Protein AF-A0A3D2LEH8-F1 (afdb_monomer)

Sequence (115 aa):
MQTPTDTDASHSEAQFEAQIRAAIDGKTKPLGALGGIETLAVQIAQIQKSLTPRADTCRLTIFAADHGMATAGVSAFPQDVTRQMVLNFLSEGAAANVFARSVGASVRVVDAGVA

Solvent-accessible surface area (backbone atoms only — not comparable to full-atom values): 7163 Å² total; per-residue (Å²): 138,84,74,87,57,74,70,58,59,55,52,53,51,55,53,48,52,52,52,40,49,52,60,59,57,70,42,103,59,66,82,73,72,64,49,71,56,54,59,50,50,49,51,49,19,60,75,63,72,32,90,76,62,80,79,91,74,56,70,50,74,45,77,42,59,61,61,80,66,46,80,75,66,79,49,98,61,67,75,68,52,58,59,53,50,53,54,30,55,76,68,55,71,33,71,68,43,54,57,28,55,77,71,70,23,50,82,44,81,40,83,72,49,67,127

pLDDT: mean 92.05, std 12.32, range [42.84, 98.31]

Radius of gyration: 21.88 Å; Cα contacts (8 Å, |Δi|>4): 93; chains: 1; bounding box: 45×51×51 Å

Mean predicted aligned error: 6.39 Å

Structure (mmCIF, N/CA/C/O backbone):
data_AF-A0A3D2LEH8-F1
#
_entry.id   AF-A0A3D2LEH8-F1
#
loop_
_atom_site.group_PDB
_atom_site.id
_atom_site.type_symbol
_atom_site.label_atom_id
_atom_site.label_alt_id
_atom_site.label_comp_id
_atom_site.label_asym_id
_atom_site.label_entity_id
_atom_site.label_seq_id
_atom_site.pdbx_PDB_ins_code
_atom_site.Cartn_x
_atom_site.Cartn_y
_atom_site.Cartn_z
_atom_site.occupancy
_atom_site.B_iso_or_equiv
_atom_site.auth_seq_id
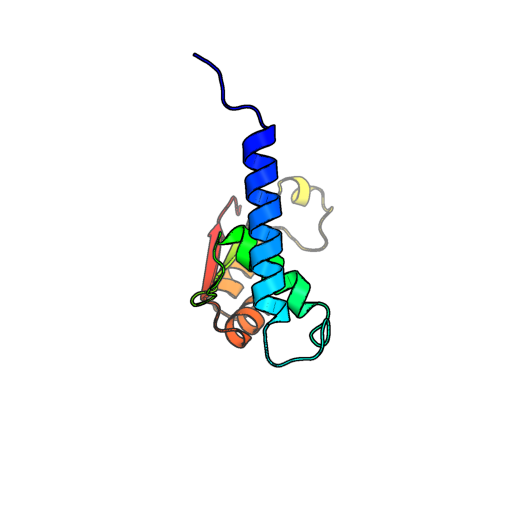_atom_site.auth_comp_id
_atom_site.auth_asym_id
_atom_site.auth_atom_id
_atom_site.pdbx_PDB_model_num
ATOM 1 N N . MET A 1 1 ? -18.967 39.273 6.200 1.00 42.84 1 MET A N 1
ATOM 2 C CA . MET A 1 1 ? -18.738 37.930 5.630 1.00 42.84 1 MET A CA 1
ATOM 3 C C . MET A 1 1 ? -17.450 37.416 6.261 1.00 42.84 1 MET A C 1
ATOM 5 O O . MET A 1 1 ? -16.378 37.736 5.772 1.00 42.84 1 MET A O 1
ATOM 9 N N . GLN A 1 2 ? -17.552 36.806 7.448 1.00 44.12 2 GLN A N 1
ATOM 10 C CA . GLN A 1 2 ? -16.399 36.309 8.209 1.00 44.12 2 GLN A CA 1
ATOM 11 C C . GLN A 1 2 ? -15.947 34.989 7.574 1.00 44.12 2 GLN A C 1
ATOM 13 O O . GLN A 1 2 ? -16.755 34.072 7.440 1.00 44.12 2 GLN A O 1
ATOM 18 N N . THR A 1 3 ? -14.691 34.901 7.154 1.00 46.62 3 THR A N 1
ATOM 19 C CA . THR A 1 3 ? -14.045 33.637 6.789 1.00 46.62 3 THR A CA 1
ATOM 20 C C . THR A 1 3 ? -13.969 32.733 8.029 1.00 46.62 3 THR A C 1
ATOM 22 O O . THR A 1 3 ? -13.601 33.237 9.094 1.00 46.62 3 THR A O 1
ATOM 25 N N . PRO A 1 4 ? -14.310 31.432 7.938 1.00 52.16 4 PRO A N 1
ATOM 26 C CA . PRO A 1 4 ? -14.080 30.490 9.030 1.00 52.16 4 PRO A CA 1
ATOM 27 C C . PRO A 1 4 ? -12.586 30.477 9.362 1.00 52.16 4 PRO A C 1
ATOM 29 O O . PRO A 1 4 ? -11.752 30.309 8.476 1.00 52.16 4 PRO A O 1
ATOM 32 N N . THR A 1 5 ? -12.252 30.735 10.621 1.00 53.53 5 THR A N 1
ATOM 33 C CA . THR A 1 5 ? -10.883 30.733 11.134 1.00 53.53 5 THR A CA 1
ATOM 34 C C . THR A 1 5 ? -10.403 29.289 11.324 1.00 53.53 5 THR A C 1
ATOM 36 O O . THR A 1 5 ? -11.152 28.451 11.822 1.00 53.53 5 TH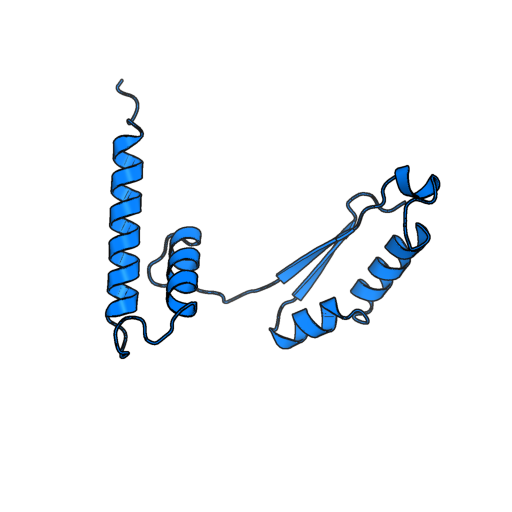R A O 1
ATOM 39 N N . ASP A 1 6 ? -9.140 29.000 10.986 1.00 56.59 6 ASP A N 1
ATOM 40 C CA . ASP A 1 6 ? -8.470 27.685 11.130 1.00 56.59 6 ASP A CA 1
ATOM 41 C C . ASP A 1 6 ? -8.601 27.045 12.536 1.00 56.59 6 ASP A C 1
ATOM 43 O O . ASP A 1 6 ? -8.412 25.840 12.738 1.00 56.59 6 ASP A O 1
ATOM 47 N N . THR A 1 7 ? -8.966 27.848 13.534 1.00 56.91 7 THR A N 1
ATOM 48 C CA . THR A 1 7 ? -9.263 27.427 14.903 1.00 56.91 7 THR A CA 1
ATOM 49 C C . THR A 1 7 ? -10.437 26.443 14.997 1.00 56.91 7 THR A C 1
ATOM 51 O O . THR A 1 7 ? -10.388 25.550 15.833 1.00 56.91 7 THR A O 1
ATOM 54 N N . ASP A 1 8 ? -11.475 26.550 14.164 1.00 61.31 8 ASP A N 1
ATOM 55 C CA . ASP A 1 8 ? -12.663 25.677 14.261 1.00 61.31 8 ASP A CA 1
ATOM 56 C C . ASP A 1 8 ? -12.389 24.264 13.705 1.00 61.31 8 ASP A C 1
ATOM 58 O O . ASP A 1 8 ? -12.710 23.245 14.321 1.00 61.31 8 ASP A O 1
ATOM 62 N N . ALA A 1 9 ? -11.660 24.192 12.585 1.00 62.59 9 ALA A N 1
ATOM 63 C CA . ALA A 1 9 ? -11.247 22.929 11.976 1.00 62.59 9 ALA A CA 1
ATOM 64 C C . ALA A 1 9 ? -10.322 22.118 12.902 1.00 62.59 9 ALA A C 1
ATOM 66 O O . ALA A 1 9 ? -10.535 20.923 13.105 1.00 62.59 9 ALA A O 1
ATOM 67 N N . SER A 1 10 ? -9.343 22.777 13.530 1.00 66.06 10 SER A N 1
ATOM 68 C CA . SER A 1 10 ? -8.420 22.133 14.478 1.00 66.06 10 SER A CA 1
ATOM 69 C C . SER A 1 10 ? -9.118 21.602 15.737 1.00 66.06 10 SER A C 1
ATOM 71 O O . SER A 1 10 ? -8.778 20.518 16.216 1.00 66.06 10 SER A O 1
ATOM 73 N N . HIS A 1 11 ? -10.139 22.303 16.245 1.00 72.25 11 HIS A N 1
ATOM 74 C CA . HIS A 1 11 ? -10.955 21.809 17.360 1.00 72.25 11 HIS A CA 1
ATOM 75 C C . HIS A 1 11 ? -11.775 20.577 16.959 1.00 72.25 11 HIS A C 1
ATOM 77 O O . HIS A 1 11 ? -11.843 19.613 17.724 1.00 72.25 11 HIS A O 1
ATOM 83 N N . SER A 1 12 ? -12.343 20.567 15.749 1.00 83.38 12 SER A N 1
ATOM 84 C CA . SER A 1 12 ? -13.086 19.416 15.228 1.00 83.38 12 SER A CA 1
ATOM 85 C C . SER A 1 12 ? -12.199 18.183 15.026 1.00 83.38 12 SER A C 1
ATOM 87 O O . SER A 1 12 ? -12.644 17.065 15.291 1.00 83.38 12 SER A O 1
ATOM 89 N N . GLU A 1 13 ? -10.955 18.349 14.571 1.00 87.44 13 GLU A N 1
ATOM 90 C CA . GLU A 1 13 ? -10.030 17.225 14.375 1.00 87.44 13 GLU A CA 1
ATOM 91 C C . GLU A 1 13 ? -9.552 16.627 15.700 1.00 87.44 13 GLU A C 1
ATOM 93 O O . GLU A 1 13 ? -9.553 15.403 15.853 1.00 87.44 13 GLU A O 1
ATOM 98 N N . ALA A 1 14 ? -9.234 17.473 16.684 1.00 89.69 14 ALA A N 1
ATOM 99 C CA . ALA A 1 14 ? -8.855 17.026 18.022 1.00 89.69 14 ALA A CA 1
ATOM 100 C C . ALA A 1 14 ? -10.001 16.274 18.725 1.00 89.69 14 ALA A C 1
ATOM 102 O O . ALA A 1 14 ? -9.786 15.228 19.340 1.00 89.69 14 ALA A O 1
ATOM 103 N N . GLN A 1 15 ? -11.239 16.766 18.595 1.00 94.69 15 GLN A N 1
ATOM 104 C CA . GLN A 1 15 ? -12.425 16.080 19.115 1.00 94.69 15 GLN A CA 1
ATOM 105 C C . GLN A 1 15 ? -12.643 14.723 18.441 1.00 94.69 15 GLN A C 1
ATOM 107 O O . GLN A 1 15 ? -12.969 13.744 19.114 1.00 94.69 15 GLN A O 1
ATOM 112 N N . PHE A 1 16 ? -12.447 14.646 17.125 1.00 95.75 16 PHE A N 1
ATOM 113 C CA . PHE A 1 16 ? -12.610 13.400 16.390 1.00 95.75 16 PHE A CA 1
ATOM 114 C C . PHE A 1 16 ? -11.540 12.364 16.763 1.00 95.75 16 PHE A C 1
ATOM 116 O O . PHE A 1 16 ? -11.869 11.201 16.992 1.00 95.75 16 PHE A O 1
ATOM 123 N N . GLU A 1 17 ? -10.278 12.772 16.925 1.00 96.31 17 GLU A N 1
ATOM 124 C CA . GLU A 1 17 ? -9.228 11.877 17.424 1.00 96.31 17 GLU A CA 1
ATOM 125 C C . GLU A 1 17 ? -9.558 11.326 18.819 1.00 96.31 17 GLU A C 1
ATOM 127 O O . GLU A 1 17 ? -9.400 10.126 19.059 1.00 96.31 17 GLU A O 1
ATOM 132 N N . ALA A 1 18 ? -10.071 12.165 19.725 1.00 97.12 18 ALA A N 1
ATOM 133 C CA . ALA A 1 18 ? -10.487 11.721 21.053 1.00 97.12 18 ALA A CA 1
ATOM 134 C C . ALA A 1 18 ? -11.600 10.658 20.985 1.00 97.12 18 ALA A C 1
ATOM 136 O O . ALA A 1 18 ? -11.546 9.663 21.710 1.00 97.12 18 ALA A O 1
ATOM 137 N N . GLN A 1 19 ? -12.572 10.817 20.078 1.00 98.12 19 GLN A N 1
ATOM 138 C CA . GLN A 1 19 ? -13.621 9.816 19.848 1.00 98.12 19 GLN A CA 1
ATOM 139 C C . GLN A 1 19 ? -13.055 8.498 19.303 1.00 98.12 19 GLN A C 1
ATOM 141 O O . GLN A 1 19 ? -13.467 7.424 19.744 1.00 98.12 19 GLN A O 1
ATOM 146 N N . ILE A 1 20 ? -12.088 8.563 18.382 1.00 98.19 20 ILE A N 1
ATOM 147 C CA . ILE A 1 20 ? -11.412 7.373 17.853 1.00 98.19 20 ILE A CA 1
ATOM 148 C C . ILE A 1 20 ? -10.684 6.626 18.977 1.00 98.19 20 ILE A C 1
ATOM 150 O O . ILE A 1 20 ? -10.856 5.415 19.120 1.00 98.19 20 ILE A O 1
ATOM 154 N N . ARG A 1 21 ? -9.897 7.336 19.797 1.00 97.44 21 ARG A N 1
ATOM 155 C CA . ARG A 1 21 ? -9.162 6.732 20.920 1.00 97.44 21 ARG A CA 1
ATOM 156 C C . ARG A 1 21 ? -10.109 6.100 21.930 1.00 97.44 21 ARG A C 1
ATOM 158 O O . ARG A 1 21 ? -9.918 4.941 22.276 1.00 97.44 21 ARG A O 1
ATOM 165 N N . ALA A 1 22 ? -11.189 6.791 22.295 1.00 97.75 22 ALA A N 1
ATOM 166 C CA . ALA A 1 22 ? -12.215 6.238 23.175 1.00 97.75 22 ALA A CA 1
ATOM 167 C C . ALA A 1 22 ? -12.839 4.945 22.611 1.00 97.75 22 ALA A C 1
ATOM 169 O O . ALA A 1 22 ? -13.047 3.981 23.347 1.00 97.75 22 ALA A O 1
ATOM 170 N N . ALA A 1 23 ? -13.092 4.883 21.298 1.00 97.62 23 ALA A N 1
ATOM 171 C CA . ALA A 1 23 ? -13.619 3.683 20.648 1.00 97.62 23 ALA A CA 1
ATOM 172 C C . ALA A 1 23 ? -12.619 2.508 20.635 1.00 97.62 23 ALA A C 1
ATOM 174 O O . ALA A 1 23 ? -13.038 1.348 20.711 1.00 97.62 23 ALA A O 1
ATOM 175 N N . ILE A 1 24 ? -11.315 2.789 20.529 1.00 97.44 24 ILE A N 1
ATOM 176 C CA . ILE A 1 24 ? -10.237 1.789 20.593 1.00 97.44 24 ILE A CA 1
ATOM 177 C C . ILE A 1 24 ? -10.035 1.303 22.032 1.00 97.44 24 ILE A C 1
ATOM 179 O O . ILE A 1 24 ? -9.949 0.097 22.263 1.00 97.44 24 ILE A O 1
ATOM 183 N N . ASP A 1 25 ? -9.996 2.211 23.002 1.00 97.12 25 ASP A N 1
ATOM 184 C CA . ASP A 1 25 ? -9.812 1.899 24.422 1.00 97.12 25 ASP A CA 1
ATOM 185 C C . ASP A 1 25 ? -11.002 1.133 25.005 1.00 97.12 25 ASP A C 1
ATOM 187 O O . ASP A 1 25 ? -10.820 0.274 25.862 1.00 97.12 25 ASP A O 1
ATOM 191 N N . GLY A 1 26 ? -12.209 1.365 24.480 1.00 96.81 26 GLY A N 1
ATOM 192 C CA . GLY A 1 26 ? -13.417 0.625 24.846 1.00 96.81 26 GLY A CA 1
ATOM 193 C C . GLY A 1 26 ? -13.500 -0.810 24.305 1.00 96.81 26 GLY A C 1
ATOM 194 O O . GLY A 1 26 ? -14.491 -1.496 24.561 1.00 96.81 26 GLY A O 1
ATOM 195 N N . LYS A 1 27 ? -12.514 -1.290 23.532 1.00 96.19 27 LYS A N 1
ATOM 196 C CA . LYS A 1 27 ? -12.462 -2.700 23.097 1.00 96.19 27 LYS A CA 1
ATOM 197 C C . LYS A 1 27 ? -12.071 -3.608 24.265 1.00 96.19 27 LYS A C 1
ATOM 199 O O . LYS A 1 27 ? -11.410 -3.181 25.201 1.00 96.19 27 LYS A O 1
ATOM 204 N N . THR A 1 28 ? -12.434 -4.890 24.194 1.00 96.81 28 THR A N 1
ATOM 205 C CA . THR A 1 28 ? -12.104 -5.896 25.222 1.00 96.81 28 THR A CA 1
ATOM 206 C C . THR A 1 28 ? -10.611 -6.249 25.209 1.00 96.81 28 THR A C 1
ATOM 208 O O . THR A 1 28 ? -10.205 -7.305 24.731 1.00 96.81 28 THR A O 1
ATOM 211 N N . LYS A 1 29 ? -9.784 -5.330 25.704 1.00 95.31 29 LYS A N 1
ATOM 212 C CA . LYS A 1 29 ? -8.327 -5.422 25.824 1.00 95.31 29 LYS A CA 1
ATOM 213 C C . LYS A 1 29 ? -7.853 -4.524 26.977 1.00 95.31 29 LYS A C 1
ATOM 215 O O . LYS A 1 29 ? -8.510 -3.521 27.254 1.00 95.31 29 LYS A O 1
ATOM 220 N N . PRO A 1 30 ? -6.718 -4.815 27.635 1.00 97.25 30 PRO A N 1
ATOM 221 C CA . PRO A 1 30 ? -6.048 -3.811 28.456 1.00 97.25 30 PRO A CA 1
ATOM 222 C C . PRO A 1 30 ? -5.651 -2.592 27.607 1.00 97.25 30 PRO A C 1
ATOM 224 O O . PRO A 1 30 ? -5.393 -2.719 26.405 1.00 97.25 30 PRO A O 1
ATOM 227 N N . LEU A 1 31 ? -5.586 -1.414 28.229 1.00 96.50 31 LEU A N 1
ATOM 228 C CA . LEU A 1 31 ? -5.159 -0.188 27.548 1.00 96.50 31 LEU A CA 1
ATOM 229 C C . LEU A 1 31 ? -3.754 -0.368 26.956 1.00 96.50 31 LEU A C 1
ATOM 231 O O . LEU A 1 31 ? -2.847 -0.846 27.637 1.00 96.50 31 LEU A O 1
ATOM 235 N N . GLY A 1 32 ? -3.590 -0.016 25.679 1.00 94.88 32 GLY A N 1
ATOM 236 C CA . GLY A 1 32 ? -2.319 -0.125 24.959 1.00 94.88 32 GLY A CA 1
ATOM 237 C C . GLY A 1 32 ? -1.851 -1.548 24.622 1.00 94.88 32 GLY A C 1
ATOM 238 O O . GLY A 1 32 ? -0.764 -1.701 24.064 1.00 94.88 32 GLY A O 1
ATOM 239 N N . ALA A 1 33 ? -2.622 -2.598 24.930 1.00 97.19 33 ALA A N 1
ATOM 240 C CA . ALA A 1 33 ? -2.181 -3.986 24.761 1.00 97.19 33 ALA A CA 1
ATOM 241 C C . ALA A 1 33 ? -1.891 -4.393 23.305 1.00 97.19 33 ALA A C 1
ATOM 243 O O . ALA A 1 33 ? -1.157 -5.354 23.086 1.00 97.19 33 ALA A O 1
ATOM 244 N N . LEU A 1 34 ? -2.442 -3.689 22.308 1.00 96.56 34 LEU A N 1
ATOM 245 C CA . LEU A 1 34 ? -2.172 -3.979 20.893 1.00 96.56 34 LEU A CA 1
ATOM 246 C C . LEU A 1 34 ? -1.006 -3.150 20.320 1.00 96.56 34 LEU A C 1
ATOM 248 O O . LEU A 1 34 ? -0.679 -3.278 19.137 1.00 96.56 34 LEU A O 1
ATOM 252 N N . GLY A 1 35 ? -0.365 -2.311 21.141 1.00 96.44 35 GLY A N 1
ATOM 253 C CA . GLY A 1 35 ? 0.816 -1.534 20.769 1.00 96.44 35 GLY A CA 1
ATOM 254 C C . GLY A 1 35 ? 0.618 -0.738 19.476 1.00 96.44 35 GLY A C 1
ATOM 255 O O . GLY A 1 35 ? -0.324 0.043 19.345 1.00 96.44 35 GLY A O 1
ATOM 256 N N . GLY A 1 36 ? 1.494 -0.961 18.490 1.00 97.62 36 GLY A N 1
ATOM 257 C CA . GLY A 1 36 ? 1.476 -0.238 17.212 1.00 97.62 36 GLY A CA 1
ATOM 258 C C . GLY A 1 36 ? 0.187 -0.391 16.394 1.00 97.62 36 GLY A C 1
ATOM 259 O O . GLY A 1 36 ? -0.121 0.486 15.588 1.00 97.62 36 GLY A O 1
ATOM 260 N N . ILE A 1 37 ? -0.601 -1.448 16.624 1.00 96.19 37 ILE A N 1
ATOM 261 C CA . ILE A 1 37 ? -1.897 -1.635 15.953 1.00 96.19 37 ILE A CA 1
ATOM 262 C C . ILE A 1 37 ? -2.883 -0.533 16.361 1.00 96.19 37 ILE A C 1
ATOM 264 O O . ILE A 1 37 ? -3.674 -0.091 15.532 1.00 96.19 37 ILE A O 1
ATOM 268 N N . GLU A 1 38 ? -2.827 -0.046 17.604 1.00 97.00 38 GLU A N 1
ATOM 269 C CA . GLU A 1 38 ? -3.718 1.024 18.075 1.00 97.00 38 GLU A CA 1
ATOM 270 C C . GLU A 1 38 ? -3.399 2.346 17.374 1.00 97.00 38 GLU A C 1
ATOM 272 O O . GLU A 1 38 ? -4.302 3.019 16.880 1.00 97.00 38 GLU A O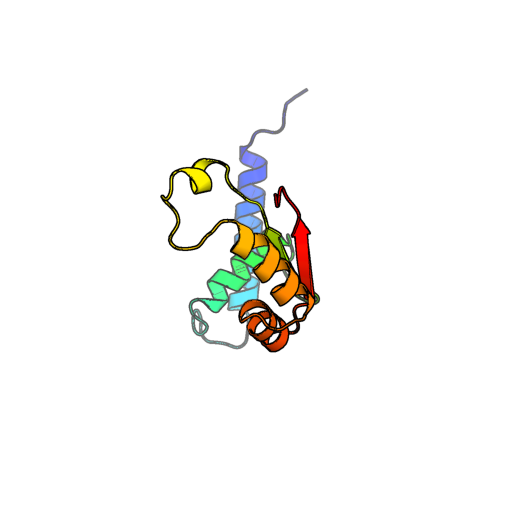 1
ATOM 277 N N . THR A 1 39 ? -2.111 2.671 17.237 1.00 96.56 39 THR A N 1
ATOM 278 C CA . THR A 1 39 ? -1.651 3.842 16.477 1.00 96.56 39 THR A CA 1
ATOM 279 C C . THR A 1 39 ? -2.094 3.769 15.019 1.00 96.56 39 THR A C 1
ATOM 281 O O . THR A 1 39 ? -2.620 4.746 14.485 1.00 96.56 39 THR A O 1
ATOM 284 N N . LEU A 1 40 ? -1.939 2.605 14.381 1.00 96.69 40 LEU A N 1
ATOM 285 C CA . LEU A 1 40 ? -2.371 2.402 13.000 1.00 96.69 40 LEU A CA 1
ATOM 286 C C . LEU A 1 40 ? -3.897 2.530 12.858 1.00 96.69 40 LEU A C 1
ATOM 288 O O . LEU A 1 40 ? -4.375 3.156 11.915 1.00 96.69 40 LEU A O 1
ATOM 292 N N . ALA A 1 41 ? -4.671 1.990 13.802 1.00 96.12 41 ALA A N 1
ATOM 293 C CA . ALA A 1 41 ? -6.126 2.115 13.802 1.00 96.12 41 ALA A CA 1
ATOM 294 C C . ALA A 1 41 ? -6.578 3.583 13.897 1.00 96.12 41 ALA A C 1
ATOM 296 O O . ALA A 1 41 ? -7.493 3.973 13.169 1.00 96.12 41 ALA A O 1
ATOM 297 N N . VAL A 1 42 ? -5.908 4.405 14.720 1.00 96.81 42 VAL A N 1
ATOM 298 C CA . VAL A 1 42 ? -6.164 5.856 14.783 1.00 96.81 42 VAL A CA 1
ATOM 299 C C . VAL A 1 42 ? -5.919 6.513 13.426 1.00 96.81 42 VAL A C 1
ATOM 301 O O . VAL A 1 42 ? -6.794 7.218 12.924 1.00 96.81 42 VAL A O 1
ATOM 304 N N . GLN A 1 43 ? -4.771 6.239 12.803 1.00 96.88 43 GLN A N 1
ATOM 305 C CA . GLN A 1 43 ? -4.417 6.810 11.500 1.00 96.88 43 GLN A CA 1
ATOM 306 C C . GLN A 1 43 ? -5.430 6.433 10.412 1.00 96.88 43 GLN A C 1
ATOM 308 O O . GLN A 1 43 ? -5.887 7.295 9.662 1.00 96.88 43 GLN A O 1
ATOM 313 N N . ILE A 1 44 ? -5.830 5.160 10.341 1.00 96.50 44 ILE A N 1
ATOM 314 C CA . ILE A 1 44 ? -6.817 4.695 9.358 1.00 96.50 44 ILE A CA 1
ATOM 315 C C . ILE A 1 44 ? -8.174 5.375 9.595 1.00 96.50 44 ILE A C 1
ATOM 317 O O . ILE A 1 44 ? -8.791 5.852 8.643 1.00 96.50 44 ILE A O 1
ATOM 321 N N . ALA A 1 45 ? -8.630 5.460 10.847 1.00 97.12 45 ALA A N 1
ATOM 322 C CA . ALA A 1 45 ? -9.882 6.125 11.202 1.00 97.12 45 ALA A CA 1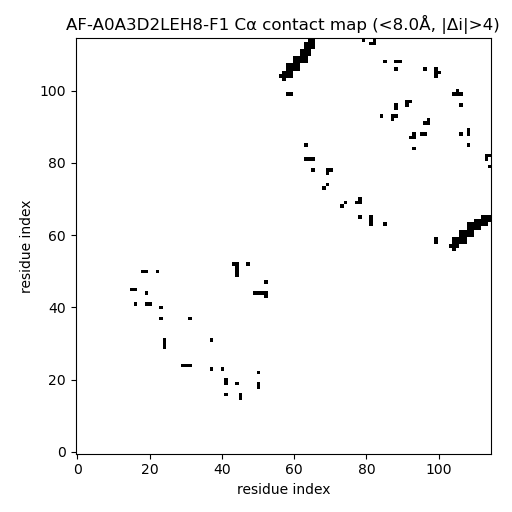
ATOM 323 C C . ALA A 1 45 ? -9.872 7.623 10.846 1.00 97.12 45 ALA A C 1
ATOM 325 O O . ALA A 1 45 ? -10.871 8.143 10.347 1.00 97.12 45 ALA A O 1
ATOM 326 N N . GLN A 1 46 ? -8.738 8.307 11.033 1.00 96.88 46 GLN A N 1
ATOM 327 C CA . GLN A 1 46 ? -8.552 9.706 10.637 1.00 96.88 46 GLN A CA 1
ATOM 328 C C . GLN A 1 46 ? -8.584 9.889 9.115 1.00 96.88 46 GLN A C 1
ATOM 330 O O . GLN A 1 46 ? -9.271 10.789 8.634 1.00 96.88 46 GLN A O 1
ATOM 335 N N . ILE A 1 47 ? -7.891 9.032 8.357 1.00 95.50 47 ILE A N 1
ATOM 336 C CA . ILE A 1 47 ? -7.871 9.081 6.885 1.00 95.50 47 ILE A CA 1
ATOM 337 C C . ILE A 1 47 ? -9.270 8.832 6.316 1.00 95.50 47 ILE A C 1
ATOM 339 O O . ILE A 1 47 ? -9.713 9.545 5.420 1.00 95.50 47 ILE A O 1
ATOM 343 N N . GLN A 1 48 ? -9.983 7.839 6.850 1.00 95.69 48 GLN A N 1
ATOM 344 C CA . GLN A 1 48 ? -11.331 7.490 6.394 1.00 95.69 48 GLN A CA 1
ATOM 345 C C . GLN A 1 48 ? -12.431 8.359 7.016 1.00 95.69 48 GLN A C 1
ATOM 347 O O . GLN A 1 48 ? -13.597 8.190 6.663 1.00 95.69 48 GLN A O 1
ATOM 352 N N . LYS A 1 49 ? -12.079 9.254 7.952 1.00 95.75 49 LYS A N 1
ATOM 353 C CA . LYS A 1 49 ? -13.007 10.080 8.743 1.00 95.75 49 LYS A CA 1
ATOM 354 C C . LYS A 1 49 ? -14.184 9.253 9.296 1.00 95.75 49 LYS A C 1
ATOM 356 O O . LYS A 1 49 ? -15.341 9.654 9.218 1.00 95.75 49 LYS A O 1
ATOM 361 N N . SER A 1 50 ? -13.879 8.075 9.850 1.00 95.94 50 SER A N 1
ATOM 362 C CA . SER A 1 50 ? -14.865 7.125 10.384 1.00 95.94 50 SER A CA 1
ATOM 363 C C . SER A 1 50 ? -14.391 6.475 11.685 1.00 95.94 50 SER A C 1
ATOM 365 O O . SER A 1 50 ? -13.233 6.085 11.797 1.00 95.94 50 SER A O 1
ATOM 367 N N . LEU A 1 51 ? -15.302 6.294 12.651 1.00 96.88 51 LEU A N 1
ATOM 368 C CA . LEU A 1 51 ? -15.065 5.496 13.869 1.00 96.88 51 LEU A CA 1
ATOM 369 C C . LEU A 1 51 ? -15.135 3.981 13.613 1.00 96.88 51 LEU A C 1
ATOM 371 O O . LEU A 1 51 ? -14.764 3.175 14.466 1.00 96.88 51 LEU A O 1
ATOM 375 N N . THR A 1 52 ? -15.625 3.585 12.440 1.00 95.44 52 THR A N 1
ATOM 376 C CA . THR A 1 52 ? -15.733 2.197 11.985 1.00 95.44 52 THR A CA 1
ATOM 377 C C . THR A 1 52 ? -15.046 2.047 10.626 1.00 95.44 52 THR A C 1
ATOM 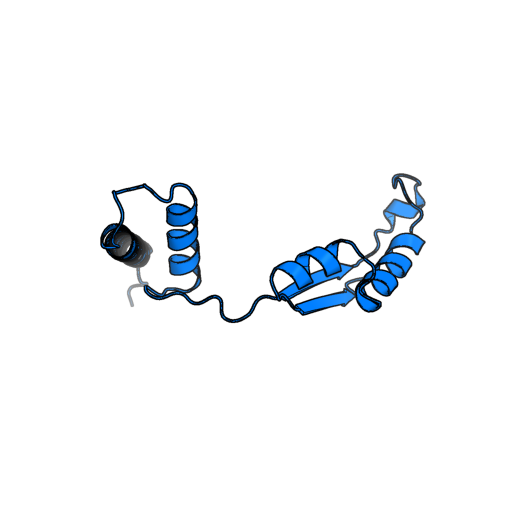379 O O . THR A 1 52 ? -15.701 1.719 9.632 1.00 95.44 52 THR A O 1
ATOM 382 N N . PRO A 1 53 ? -13.730 2.330 10.539 1.00 95.25 53 PRO A N 1
ATOM 383 C CA . PRO A 1 53 ? -13.016 2.245 9.276 1.00 95.25 53 PRO A CA 1
ATOM 384 C C . PRO A 1 53 ? -13.032 0.815 8.730 1.00 95.25 53 PRO A C 1
ATOM 386 O O . PRO A 1 53 ? -13.035 -0.162 9.485 1.00 95.25 53 PRO A O 1
ATOM 389 N N . ARG A 1 54 ? -13.019 0.697 7.402 1.00 94.06 54 ARG A N 1
ATOM 390 C CA . ARG A 1 54 ? -13.021 -0.581 6.685 1.00 94.06 54 ARG A CA 1
ATOM 391 C C . ARG A 1 54 ? -11.862 -0.645 5.705 1.00 94.06 54 ARG A C 1
ATOM 393 O O . ARG A 1 54 ? -11.486 0.353 5.102 1.00 94.06 54 ARG A O 1
ATOM 400 N N . ALA A 1 55 ? -11.309 -1.835 5.526 1.00 88.94 55 ALA A N 1
ATOM 401 C CA . ALA A 1 55 ? -10.248 -2.105 4.560 1.00 88.94 55 ALA A CA 1
ATOM 402 C C . ALA A 1 55 ? -10.685 -3.239 3.623 1.00 88.94 55 ALA A C 1
ATOM 404 O O . ALA A 1 55 ? -9.978 -4.226 3.451 1.00 88.94 55 ALA A O 1
ATOM 405 N N . ASP A 1 56 ? -11.887 -3.106 3.053 1.00 89.12 56 ASP A N 1
ATOM 406 C CA . ASP A 1 56 ? -12.528 -4.163 2.258 1.00 89.12 56 ASP A CA 1
ATOM 407 C C . ASP A 1 56 ? -11.798 -4.424 0.927 1.00 89.12 56 ASP A C 1
ATOM 409 O O . ASP A 1 56 ? -11.905 -5.504 0.351 1.00 89.12 56 ASP A O 1
ATOM 413 N N . THR A 1 57 ? -11.037 -3.441 0.432 1.00 88.56 57 THR A N 1
ATOM 414 C CA . THR A 1 57 ? -10.252 -3.559 -0.802 1.00 88.56 57 THR A CA 1
ATOM 415 C C . THR A 1 57 ? -8.839 -3.028 -0.614 1.00 88.56 57 THR A C 1
ATOM 417 O O . THR A 1 57 ? -8.655 -1.923 -0.105 1.00 88.56 57 THR A O 1
ATOM 420 N N . CYS A 1 58 ? -7.851 -3.768 -1.118 1.00 92.50 58 CYS A N 1
ATOM 421 C CA . CYS A 1 58 ? -6.457 -3.344 -1.189 1.00 92.50 58 CYS A CA 1
ATOM 422 C C . CYS A 1 58 ? -5.917 -3.528 -2.616 1.00 92.50 58 CYS A C 1
ATOM 424 O O . CYS A 1 58 ? -6.263 -4.483 -3.323 1.00 92.50 58 CYS A O 1
ATOM 426 N N . ARG A 1 59 ? -5.075 -2.596 -3.068 1.00 95.94 59 ARG A N 1
ATOM 427 C CA . ARG A 1 59 ? -4.444 -2.645 -4.389 1.00 95.94 59 ARG A CA 1
ATOM 428 C C . ARG A 1 59 ? -3.019 -2.121 -4.324 1.00 95.94 59 ARG A C 1
ATOM 430 O O . ARG A 1 59 ? -2.794 -0.987 -3.912 1.00 95.94 59 ARG A O 1
ATOM 437 N N . LEU A 1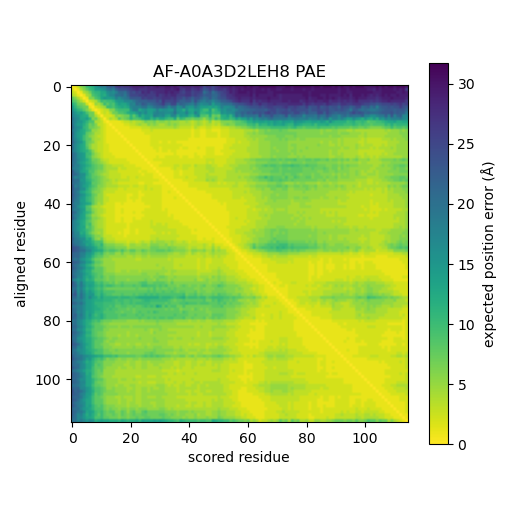 60 ? -2.081 -2.917 -4.820 1.00 97.50 60 LEU A N 1
ATOM 438 C CA . LEU A 1 60 ? -0.720 -2.487 -5.097 1.00 97.50 60 LEU A CA 1
ATOM 439 C C . LEU A 1 60 ? -0.688 -1.801 -6.467 1.00 97.50 60 LEU A C 1
ATOM 441 O O . LEU A 1 60 ? -0.981 -2.435 -7.478 1.00 97.50 60 LEU A O 1
ATOM 445 N N . THR A 1 61 ? -0.338 -0.515 -6.507 1.00 98.00 61 THR A N 1
ATOM 446 C CA . THR A 1 61 ? -0.157 0.224 -7.766 1.00 98.00 61 THR A CA 1
ATOM 447 C C . THR A 1 61 ? 1.322 0.536 -7.965 1.00 98.00 61 THR A C 1
ATOM 449 O O . THR A 1 61 ? 1.912 1.238 -7.150 1.00 98.00 61 THR A O 1
ATOM 452 N N . ILE A 1 62 ? 1.916 0.004 -9.032 1.00 98.12 62 ILE A N 1
ATOM 453 C CA . ILE A 1 62 ? 3.329 0.171 -9.381 1.00 98.12 62 ILE A CA 1
ATOM 454 C C . ILE A 1 62 ? 3.419 1.163 -10.535 1.00 98.12 62 ILE A C 1
ATOM 456 O O . ILE A 1 62 ? 2.905 0.888 -11.616 1.00 98.12 62 ILE A O 1
ATOM 460 N N . PHE A 1 63 ? 4.073 2.299 -10.312 1.00 98.31 63 PHE A N 1
ATOM 461 C CA . PHE A 1 63 ? 4.388 3.264 -11.363 1.00 98.31 63 PHE A CA 1
ATOM 462 C C . PHE A 1 63 ? 5.791 2.966 -11.887 1.00 98.31 63 PHE A C 1
ATOM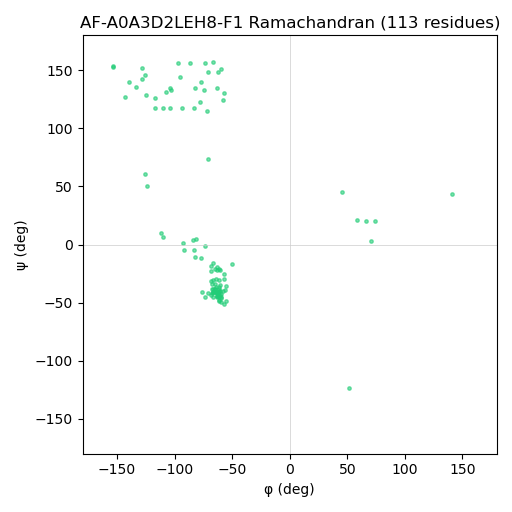 464 O O . PHE A 1 63 ? 6.752 3.018 -11.122 1.00 98.31 63 PHE A O 1
ATOM 471 N N . ALA A 1 64 ? 5.896 2.614 -13.165 1.00 98.06 64 ALA A N 1
ATOM 472 C CA . ALA A 1 64 ? 7.160 2.309 -13.822 1.00 98.06 64 ALA A CA 1
ATOM 473 C C . ALA A 1 64 ? 7.529 3.441 -14.781 1.00 98.06 64 ALA A C 1
ATOM 475 O O . ALA A 1 64 ? 6.692 3.880 -15.566 1.00 98.06 64 ALA A O 1
ATOM 476 N N . ALA A 1 65 ? 8.769 3.912 -14.705 1.00 97.62 65 ALA A N 1
ATOM 477 C CA . ALA A 1 65 ? 9.315 4.926 -15.593 1.00 97.62 65 ALA A CA 1
ATOM 478 C C . ALA A 1 65 ? 10.833 4.773 -15.679 1.00 97.62 65 ALA A C 1
ATOM 480 O O . ALA A 1 65 ? 11.465 4.293 -14.735 1.00 97.62 65 ALA A O 1
ATOM 481 N N . ASP A 1 66 ? 11.402 5.219 -16.793 1.00 97.31 66 ASP A N 1
ATOM 482 C CA . ASP A 1 66 ? 12.840 5.335 -16.967 1.00 97.31 66 ASP A CA 1
ATOM 483 C C . ASP A 1 66 ? 13.328 6.758 -16.695 1.00 97.31 66 ASP A C 1
ATOM 485 O O . ASP A 1 66 ? 12.607 7.749 -16.821 1.00 97.31 66 ASP A O 1
ATOM 489 N N . HIS A 1 67 ? 14.608 6.862 -16.349 1.00 95.81 67 HIS A N 1
ATOM 490 C CA . HIS A 1 67 ? 15.289 8.136 -16.174 1.00 95.81 67 HIS A CA 1
ATOM 491 C C . HIS A 1 67 ? 16.415 8.247 -17.195 1.00 95.81 67 HIS A C 1
ATOM 493 O O . HIS A 1 67 ? 17.311 7.406 -17.212 1.00 95.81 67 HIS A O 1
ATOM 499 N N . GLY A 1 68 ? 16.433 9.324 -17.987 1.00 94.06 68 GLY A N 1
ATOM 500 C CA . GLY A 1 68 ? 17.469 9.537 -19.009 1.00 94.06 68 GLY A CA 1
ATOM 501 C C . GLY A 1 68 ? 18.901 9.536 -18.457 1.00 94.06 68 GLY A C 1
ATOM 502 O O . GLY A 1 68 ? 19.829 9.159 -19.158 1.00 94.06 68 GLY A O 1
ATOM 503 N N . MET A 1 69 ? 19.087 9.863 -17.173 1.00 94.69 69 MET A N 1
ATOM 504 C CA . MET A 1 69 ? 20.391 9.789 -16.503 1.00 94.69 69 MET A CA 1
ATOM 505 C C . MET A 1 69 ? 20.976 8.364 -16.468 1.00 94.69 69 MET A C 1
ATOM 507 O O . MET A 1 69 ? 22.188 8.206 -16.341 1.00 94.69 69 MET A O 1
ATOM 511 N N . ALA A 1 70 ? 20.154 7.320 -16.621 1.00 93.94 70 ALA A N 1
ATOM 512 C CA . ALA A 1 70 ? 20.618 5.935 -16.660 1.00 93.94 70 ALA A CA 1
ATOM 513 C C . ALA A 1 70 ? 21.655 5.688 -17.773 1.00 93.94 70 ALA A C 1
ATOM 515 O O . ALA A 1 70 ? 22.569 4.884 -17.585 1.00 93.94 70 ALA A O 1
ATOM 516 N N . THR A 1 71 ? 21.596 6.431 -18.888 1.00 91.94 71 THR A N 1
ATOM 517 C CA . THR A 1 71 ? 22.570 6.311 -19.989 1.00 91.94 71 THR A CA 1
ATOM 518 C C . THR A 1 71 ? 23.980 6.756 -19.600 1.00 91.94 71 THR A C 1
ATOM 520 O O . THR A 1 71 ? 24.938 6.425 -20.291 1.00 91.94 71 THR A O 1
ATOM 523 N N . ALA A 1 72 ? 24.133 7.489 -18.494 1.00 94.94 72 ALA A N 1
ATOM 524 C CA . ALA A 1 72 ? 25.429 7.887 -17.954 1.00 94.94 72 ALA A CA 1
ATOM 525 C C . ALA A 1 72 ? 26.110 6.778 -17.124 1.00 94.94 72 ALA A C 1
ATOM 527 O O . ALA A 1 72 ? 27.153 7.025 -16.524 1.00 94.94 72 ALA A O 1
ATOM 528 N N . GLY A 1 73 ? 25.530 5.570 -17.055 1.00 92.38 73 GLY A N 1
ATOM 529 C CA . GLY A 1 73 ? 26.132 4.422 -16.366 1.00 92.38 73 GLY A CA 1
ATOM 530 C C . GLY A 1 73 ? 26.073 4.501 -14.838 1.00 92.38 73 GLY A C 1
ATOM 531 O O . GLY A 1 73 ? 26.845 3.835 -14.157 1.00 92.38 73 GLY A O 1
ATOM 532 N N . VAL A 1 74 ? 25.168 5.318 -14.291 1.00 95.69 74 VAL A N 1
ATOM 533 C CA . VAL A 1 74 ? 24.990 5.491 -12.835 1.00 95.69 74 VAL A CA 1
ATOM 534 C C . VAL A 1 74 ? 24.116 4.408 -12.192 1.00 95.69 74 VAL A C 1
ATOM 536 O O . VAL A 1 74 ? 24.036 4.329 -10.968 1.00 95.69 74 VAL A O 1
ATOM 539 N N . SER A 1 75 ? 23.443 3.591 -13.005 1.00 94.00 75 SER A N 1
ATOM 540 C CA . SER A 1 75 ? 22.529 2.545 -12.545 1.00 94.00 75 SER A CA 1
ATOM 541 C C . SER A 1 75 ? 23.228 1.189 -12.453 1.00 94.00 75 SER A C 1
ATOM 543 O O . SER A 1 75 ? 24.044 0.838 -13.300 1.00 94.00 75 SER A O 1
ATOM 545 N N . ALA A 1 76 ? 22.856 0.392 -11.447 1.00 94.50 76 ALA A N 1
ATOM 546 C CA . ALA A 1 76 ? 23.364 -0.973 -11.264 1.00 94.50 76 ALA A CA 1
ATOM 547 C C . ALA A 1 76 ? 22.877 -1.963 -12.341 1.00 94.50 76 ALA A C 1
ATOM 549 O O . ALA A 1 76 ? 23.468 -3.026 -12.514 1.00 94.50 76 ALA A O 1
ATOM 550 N N . PHE A 1 77 ? 21.801 -1.618 -13.050 1.00 94.25 77 PHE A N 1
ATOM 551 C CA . PHE A 1 77 ? 21.196 -2.419 -14.109 1.00 94.25 77 PHE A CA 1
ATOM 552 C C . PHE A 1 77 ? 21.027 -1.575 -15.377 1.00 94.25 77 PHE A C 1
ATOM 554 O O . PHE A 1 77 ? 20.867 -0.353 -15.266 1.00 94.25 77 PHE A O 1
ATOM 561 N N . PRO A 1 78 ? 21.041 -2.195 -16.570 1.00 93.19 78 PRO A N 1
ATOM 562 C CA . PRO A 1 78 ? 20.748 -1.478 -17.801 1.00 93.19 78 PRO A CA 1
ATOM 563 C C . PRO A 1 78 ? 19.283 -1.009 -17.839 1.00 93.19 78 PRO A C 1
ATOM 565 O O . PRO A 1 78 ? 18.419 -1.541 -17.142 1.00 93.19 78 PRO A O 1
ATOM 568 N N . GLN A 1 79 ? 19.008 0.020 -18.642 1.00 93.38 79 GLN A N 1
ATOM 569 C CA . GLN A 1 79 ? 17.704 0.698 -18.679 1.00 93.38 79 GLN A CA 1
ATOM 570 C C . GLN A 1 79 ? 16.556 -0.208 -19.166 1.00 93.38 79 GLN A C 1
ATOM 572 O O . GLN A 1 79 ? 15.421 -0.078 -18.723 1.00 93.38 79 GLN A O 1
ATOM 577 N N . ASP A 1 80 ? 16.847 -1.186 -20.024 1.00 94.19 80 ASP A N 1
ATOM 578 C CA . ASP A 1 80 ? 15.858 -2.140 -20.541 1.00 94.19 80 ASP A CA 1
ATOM 579 C C . ASP A 1 80 ? 15.224 -3.028 -19.450 1.00 94.19 80 ASP A C 1
ATOM 581 O O . ASP A 1 80 ? 14.122 -3.558 -19.637 1.00 94.19 80 ASP A O 1
ATOM 585 N N . VAL A 1 81 ? 15.871 -3.148 -18.285 1.00 96.56 81 VAL A N 1
ATOM 586 C CA . VAL A 1 81 ? 15.359 -3.902 -17.135 1.00 96.56 81 VAL A CA 1
ATOM 587 C C . VAL A 1 81 ? 14.039 -3.327 -16.625 1.00 96.56 81 VAL A C 1
ATOM 589 O O . VAL A 1 81 ? 13.192 -4.098 -16.173 1.00 96.56 81 VAL A O 1
ATOM 592 N N . THR A 1 82 ? 13.790 -2.018 -16.756 1.00 97.38 82 THR A N 1
ATOM 593 C CA . THR A 1 82 ? 12.500 -1.416 -16.377 1.00 97.38 82 THR A CA 1
ATOM 594 C C . THR A 1 82 ? 11.351 -2.077 -17.139 1.00 97.38 82 THR A C 1
ATOM 596 O O . THR A 1 82 ? 10.399 -2.580 -16.534 1.00 97.38 82 THR A O 1
ATOM 599 N N . ARG A 1 83 ? 11.470 -2.174 -18.470 1.00 96.94 83 ARG A N 1
ATOM 600 C CA . ARG A 1 83 ? 10.478 -2.831 -19.331 1.00 96.94 83 ARG A CA 1
ATOM 601 C C . ARG A 1 83 ? 10.342 -4.319 -19.007 1.00 96.94 83 ARG A C 1
ATOM 603 O O . ARG A 1 83 ? 9.226 -4.837 -18.951 1.00 96.94 83 ARG A O 1
ATOM 610 N N . GLN A 1 84 ? 11.455 -5.009 -18.766 1.00 97.31 84 GLN A N 1
ATOM 611 C CA . GLN A 1 84 ? 11.440 -6.427 -18.390 1.00 97.31 84 GLN A CA 1
ATOM 612 C C . GLN A 1 84 ? 10.708 -6.651 -17.059 1.00 97.31 84 GLN A C 1
ATO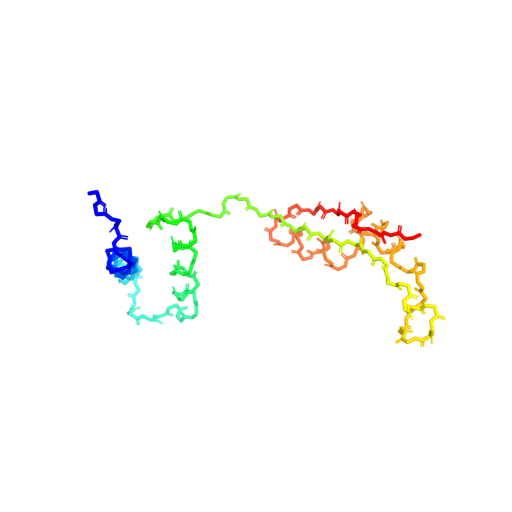M 614 O O . GLN A 1 84 ? 9.897 -7.570 -16.945 1.00 97.31 84 GLN A O 1
ATOM 619 N N . MET A 1 85 ? 10.917 -5.780 -16.070 1.00 97.88 85 MET A N 1
ATOM 620 C CA . MET A 1 85 ? 10.222 -5.842 -14.786 1.00 97.88 85 MET A CA 1
ATOM 621 C C . MET A 1 85 ? 8.730 -5.549 -14.923 1.00 97.88 85 MET A C 1
ATOM 623 O O . MET A 1 85 ? 7.932 -6.246 -14.301 1.00 97.88 85 MET A O 1
ATOM 627 N N . VAL A 1 86 ? 8.334 -4.600 -15.777 1.00 98.00 86 VAL A N 1
ATOM 628 C CA . VAL A 1 86 ? 6.918 -4.381 -16.119 1.00 98.00 86 VAL A CA 1
ATOM 629 C C . VAL A 1 86 ? 6.283 -5.665 -16.647 1.00 98.00 86 VAL A C 1
ATOM 631 O O . VAL A 1 86 ? 5.244 -6.082 -16.136 1.00 98.00 86 VAL A O 1
ATOM 634 N N . LEU A 1 87 ? 6.925 -6.343 -17.602 1.00 97.50 87 LEU A N 1
ATOM 635 C CA . LEU A 1 87 ? 6.437 -7.628 -18.112 1.00 97.50 87 LEU A CA 1
ATOM 636 C C . LEU A 1 87 ? 6.378 -8.701 -17.015 1.00 97.50 87 LEU A C 1
ATOM 638 O O . LEU A 1 87 ? 5.432 -9.489 -16.980 1.00 97.50 87 LEU A O 1
ATOM 642 N N . ASN A 1 88 ? 7.341 -8.707 -16.092 1.00 97.69 88 ASN A N 1
ATOM 643 C CA . ASN A 1 88 ? 7.354 -9.634 -14.964 1.00 97.69 88 ASN A CA 1
ATOM 644 C C . ASN A 1 88 ? 6.198 -9.373 -13.978 1.00 97.69 88 ASN A C 1
ATOM 646 O O . ASN A 1 88 ? 5.550 -10.315 -13.526 1.00 97.69 88 ASN A O 1
ATOM 650 N N . PHE A 1 89 ? 5.880 -8.105 -13.688 1.00 98.00 89 PHE A N 1
ATOM 651 C CA . PHE A 1 89 ? 4.721 -7.738 -12.869 1.00 98.00 89 PHE A CA 1
ATOM 652 C C . PHE A 1 89 ? 3.404 -8.172 -13.517 1.00 98.00 89 PHE A C 1
ATOM 654 O O . PHE A 1 89 ? 2.528 -8.686 -12.821 1.00 98.00 89 PHE A O 1
ATOM 661 N N . LEU A 1 90 ? 3.277 -7.982 -14.836 1.00 96.75 90 LEU A N 1
ATOM 662 C CA . LEU A 1 90 ? 2.102 -8.388 -15.613 1.00 96.75 90 LEU A CA 1
ATOM 663 C C . LEU A 1 90 ? 1.964 -9.914 -15.711 1.00 96.75 90 LEU A C 1
ATOM 665 O O . LEU A 1 90 ? 0.849 -10.421 -15.739 1.00 96.75 90 LEU A O 1
ATOM 669 N N . SER A 1 91 ? 3.087 -10.636 -15.715 1.00 97.62 91 SER A N 1
ATOM 670 C CA . SER A 1 91 ? 3.134 -12.107 -15.701 1.00 97.62 91 SER A CA 1
ATOM 671 C C . SER A 1 91 ? 3.031 -12.698 -14.291 1.00 97.62 91 SER A C 1
ATOM 673 O O . SER A 1 91 ? 3.166 -13.903 -14.109 1.00 97.62 91 SER A O 1
ATOM 675 N N . GLU A 1 92 ? 2.834 -11.848 -13.282 1.00 96.50 92 GLU A N 1
ATOM 676 C CA . GLU A 1 92 ? 2.771 -12.201 -11.867 1.00 96.50 92 GLU A CA 1
ATOM 677 C C . GLU A 1 92 ? 4.007 -12.910 -11.279 1.00 96.50 92 GLU A C 1
ATOM 679 O O . GLU A 1 92 ? 3.917 -13.547 -10.225 1.00 96.50 92 GLU A O 1
ATOM 684 N N . GLY A 1 93 ? 5.166 -12.780 -11.929 1.00 96.25 93 GLY A N 1
ATOM 685 C CA . GLY A 1 93 ? 6.402 -13.476 -11.562 1.00 96.25 93 GLY A CA 1
ATOM 686 C C . GLY A 1 93 ? 7.319 -12.702 -10.611 1.00 96.25 93 GLY A C 1
ATOM 687 O O . GLY A 1 93 ? 8.343 -13.231 -10.178 1.00 96.25 93 GLY A O 1
ATOM 688 N N . ALA A 1 94 ? 6.990 -11.454 -10.263 1.00 97.75 94 ALA A N 1
ATOM 689 C CA . ALA A 1 94 ? 7.824 -10.652 -9.374 1.00 97.75 94 ALA A CA 1
ATOM 690 C C . ALA A 1 94 ? 7.494 -10.887 -7.890 1.00 97.75 94 ALA A C 1
ATOM 692 O O . ALA A 1 94 ? 6.363 -11.198 -7.513 1.00 97.75 94 ALA A O 1
ATOM 693 N N . ALA A 1 95 ? 8.465 -10.620 -7.010 1.00 97.62 95 ALA A N 1
ATOM 694 C CA . ALA A 1 95 ? 8.258 -10.671 -5.559 1.00 97.62 95 ALA A CA 1
ATOM 695 C C . ALA A 1 95 ? 7.090 -9.777 -5.096 1.00 97.62 95 ALA A C 1
ATOM 697 O O . ALA A 1 95 ? 6.325 -10.155 -4.212 1.00 97.62 95 ALA A O 1
ATOM 698 N N . ALA A 1 96 ? 6.901 -8.622 -5.745 1.00 97.62 96 ALA A N 1
ATOM 699 C CA . ALA A 1 96 ? 5.772 -7.728 -5.495 1.00 97.62 96 ALA A CA 1
ATOM 700 C C . ALA A 1 96 ? 4.411 -8.428 -5.676 1.00 97.62 96 ALA A C 1
ATOM 702 O O . ALA A 1 96 ? 3.505 -8.225 -4.870 1.00 97.62 96 ALA A O 1
ATOM 703 N N . ASN A 1 97 ? 4.277 -9.298 -6.683 1.00 98.25 97 ASN A N 1
ATOM 704 C CA . ASN A 1 97 ? 3.062 -10.080 -6.902 1.00 98.25 97 ASN A CA 1
ATOM 705 C C . ASN A 1 97 ? 2.845 -11.104 -5.784 1.00 98.25 97 ASN A C 1
ATOM 707 O O . ASN A 1 97 ? 1.714 -11.286 -5.344 1.00 98.25 97 ASN A O 1
ATOM 711 N N . VAL A 1 98 ? 3.914 -11.737 -5.289 1.00 97.50 98 VAL A N 1
ATOM 712 C CA . VAL A 1 98 ? 3.839 -12.687 -4.166 1.00 97.50 98 VAL A CA 1
ATOM 713 C C . VAL A 1 98 ? 3.319 -11.997 -2.902 1.00 97.50 98 VAL A C 1
ATOM 715 O O . VAL A 1 98 ? 2.384 -12.500 -2.280 1.00 97.50 98 VAL A O 1
ATOM 718 N N . PHE A 1 99 ? 3.857 -10.823 -2.557 1.00 97.56 99 PHE A N 1
ATOM 719 C CA . PHE A 1 99 ? 3.383 -10.047 -1.405 1.00 97.56 99 PHE A CA 1
ATOM 720 C C . PHE A 1 99 ? 1.957 -9.528 -1.587 1.00 97.56 99 PHE A C 1
ATOM 722 O O . PHE A 1 99 ? 1.164 -9.589 -0.656 1.00 97.56 99 PHE A O 1
ATOM 729 N N . ALA A 1 100 ? 1.600 -9.045 -2.779 1.00 97.50 100 ALA A N 1
ATOM 730 C CA . ALA A 1 100 ? 0.234 -8.603 -3.041 1.00 97.50 100 ALA A CA 1
ATOM 731 C C . ALA A 1 100 ? -0.761 -9.760 -2.852 1.00 97.50 100 ALA A C 1
ATOM 733 O O . ALA A 1 100 ? -1.775 -9.615 -2.172 1.00 97.50 100 ALA A O 1
ATOM 734 N N . ARG A 1 101 ? -0.421 -10.947 -3.365 1.00 96.38 101 ARG A N 1
ATOM 735 C CA . ARG A 1 101 ? -1.246 -12.152 -3.248 1.00 96.38 101 ARG A CA 1
ATOM 736 C C . ARG A 1 101 ? -1.399 -12.627 -1.804 1.00 96.38 101 ARG A C 1
ATOM 738 O O . ARG A 1 101 ? -2.494 -13.043 -1.438 1.00 96.38 101 ARG A O 1
ATOM 745 N N . SER A 1 102 ? -0.351 -12.538 -0.978 1.00 96.44 102 SER A N 1
ATOM 746 C CA . SER A 1 102 ? -0.414 -12.985 0.424 1.00 96.44 102 SER A CA 1
ATOM 747 C C . SER A 1 102 ? -1.389 -12.171 1.281 1.00 96.44 102 SER A C 1
ATOM 749 O O . SER A 1 102 ? -1.870 -12.676 2.293 1.00 96.44 102 SER A O 1
ATOM 751 N N . VAL A 1 103 ? -1.721 -10.948 0.858 1.00 95.00 103 VAL A N 1
ATOM 752 C CA . VAL A 1 103 ? -2.698 -10.069 1.522 1.00 95.00 103 VAL A CA 1
ATOM 753 C C . VAL A 1 103 ? -3.978 -9.857 0.703 1.00 95.00 103 VAL A C 1
ATOM 755 O O . VAL A 1 103 ? -4.783 -8.990 1.034 1.00 95.00 103 VAL A O 1
ATOM 758 N N . GLY A 1 104 ? -4.174 -10.616 -0.382 1.00 94.94 104 GLY A N 1
ATOM 759 C CA . GLY A 1 104 ? -5.348 -10.494 -1.255 1.00 94.94 104 GLY A CA 1
ATOM 760 C C . GLY A 1 104 ? -5.437 -9.170 -2.028 1.00 94.94 104 GLY A C 1
ATOM 761 O O . GLY A 1 104 ? -6.518 -8.787 -2.472 1.00 94.94 104 GLY A O 1
ATOM 762 N N . ALA A 1 105 ? -4.326 -8.450 -2.191 1.00 96.69 105 ALA A N 1
ATOM 763 C CA . ALA A 1 105 ? -4.280 -7.211 -2.952 1.00 96.69 105 ALA A CA 1
ATOM 764 C C . ALA A 1 105 ? -4.141 -7.480 -4.457 1.00 96.69 105 ALA A C 1
ATOM 766 O O . ALA A 1 105 ? -3.293 -8.252 -4.903 1.00 96.69 105 ALA A O 1
ATOM 767 N N . SER A 1 106 ? -4.941 -6.774 -5.258 1.00 95.62 106 SER A N 1
ATOM 768 C CA . SER A 1 106 ? -4.757 -6.744 -6.718 1.00 95.62 106 SER A CA 1
ATOM 769 C C . SER A 1 106 ? -3.508 -5.939 -7.096 1.00 95.62 106 SER A C 1
ATOM 771 O O . SER A 1 106 ? -3.181 -4.967 -6.415 1.00 95.62 106 SER A O 1
ATOM 773 N N . VAL A 1 107 ? -2.825 -6.303 -8.185 1.00 97.69 107 VAL A N 1
ATOM 774 C CA . VAL A 1 107 ? -1.684 -5.539 -8.720 1.00 97.69 107 VAL A CA 1
ATOM 775 C C . VAL A 1 107 ? -2.128 -4.741 -9.943 1.00 97.69 107 VAL A C 1
ATOM 777 O O . VAL A 1 107 ? -2.779 -5.271 -10.839 1.00 97.69 107 VAL A O 1
ATOM 780 N N . ARG A 1 108 ? -1.765 -3.459 -9.987 1.00 97.75 108 ARG A N 1
ATOM 781 C CA . ARG A 1 108 ? -1.923 -2.578 -11.146 1.00 97.75 108 ARG A CA 1
ATOM 782 C C . ARG A 1 108 ? -0.570 -1.981 -11.493 1.00 97.75 108 ARG A C 1
ATOM 784 O O . ARG A 1 108 ? 0.070 -1.394 -10.629 1.00 97.75 108 ARG A O 1
ATOM 791 N N . VAL A 1 109 ? -0.172 -2.075 -12.753 1.00 97.94 109 VAL A N 1
ATOM 792 C CA . VAL A 1 109 ? 1.021 -1.389 -13.257 1.00 97.94 109 VAL A CA 1
ATOM 793 C C . VAL A 1 109 ? 0.579 -0.175 -14.067 1.00 97.94 109 VAL A C 1
ATOM 795 O O . VAL A 1 109 ? -0.371 -0.258 -14.847 1.00 97.94 109 VAL A O 1
ATOM 798 N N . VAL A 1 110 ? 1.230 0.958 -13.838 1.00 98.25 110 VAL A N 1
ATOM 799 C CA . VAL A 1 110 ? 1.045 2.206 -14.573 1.00 98.25 110 VAL A CA 1
ATOM 800 C C . VAL A 1 110 ? 2.364 2.521 -15.256 1.00 98.25 110 VAL A C 1
ATOM 802 O O . VAL A 1 110 ? 3.373 2.729 -14.584 1.00 98.25 110 VAL A O 1
ATOM 805 N N . ASP A 1 111 ? 2.349 2.550 -16.583 1.00 97.31 111 ASP A N 1
ATOM 806 C CA . ASP A 1 111 ? 3.439 3.140 -17.349 1.00 97.31 111 ASP A CA 1
ATOM 807 C C . ASP A 1 111 ? 3.379 4.663 -17.176 1.00 97.31 111 ASP A C 1
ATOM 809 O O . ASP A 1 111 ? 2.393 5.305 -17.543 1.00 97.31 111 ASP A O 1
ATOM 813 N N . ALA A 1 112 ? 4.405 5.213 -16.536 1.00 97.88 112 ALA A N 1
ATOM 814 C CA . ALA A 1 112 ? 4.564 6.634 -16.265 1.00 97.88 112 ALA A CA 1
ATOM 815 C C . ALA A 1 112 ? 5.702 7.261 -17.093 1.00 97.88 112 ALA A C 1
ATOM 817 O O . ALA A 1 112 ? 6.026 8.429 -16.875 1.00 97.88 112 ALA A O 1
ATOM 818 N N . GLY A 1 113 ? 6.302 6.512 -18.026 1.00 97.19 113 GLY A N 1
ATOM 819 C CA . GLY A 1 113 ? 7.421 6.973 -18.849 1.00 97.19 113 GLY A CA 1
ATOM 820 C C . GLY A 1 113 ? 8.488 5.909 -19.091 1.00 97.19 113 GLY A C 1
ATOM 821 O O . GLY A 1 113 ? 9.671 6.202 -18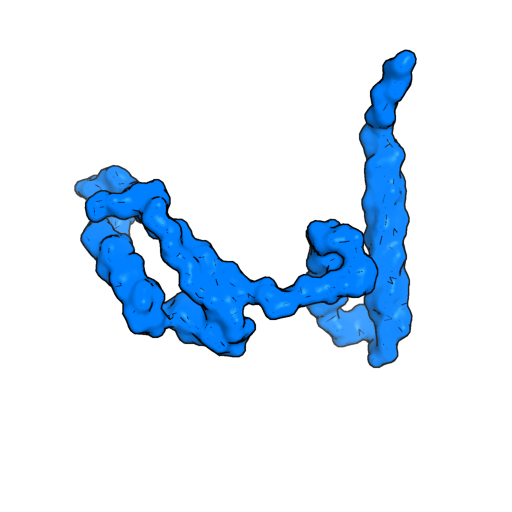.935 1.00 97.19 113 GLY A O 1
ATOM 822 N N . VAL A 1 114 ? 8.093 4.673 -19.400 1.00 96.44 114 VAL A N 1
ATOM 823 C CA . VAL A 1 114 ? 9.029 3.615 -19.814 1.00 96.44 114 VAL A CA 1
ATOM 824 C C . VAL A 1 114 ? 9.497 3.882 -21.250 1.00 96.44 114 VAL A C 1
ATOM 826 O O . VAL A 1 114 ? 8.676 4.190 -22.118 1.00 96.44 114 VAL A O 1
ATOM 829 N N . ALA A 1 115 ? 10.808 3.797 -21.489 1.00 88.69 115 ALA A N 1
ATOM 830 C CA . ALA A 1 115 ? 11.439 4.084 -22.784 1.00 88.69 115 ALA A CA 1
ATOM 831 C C . ALA A 1 115 ? 11.573 2.849 -23.695 1.00 88.69 115 ALA A C 1
ATOM 833 O O . ALA A 1 115 ? 11.596 1.698 -23.195 1.00 88.69 115 ALA A O 1
#

Foldseek 3Di:
DDDDDPVVVVVVLVVLLVVLQVLVCPPPDHPCPVPVVSVVSSVQCSVVVHSDGDPPAAAAEAEQAFDPCVVVVPDPDHLCVSVVVVVCVVVCNDPVSVVCVVVVHHYHYHHPHRD

Nearest PDB structures (foldseek):
  1j33-assembly1_A-2  TM=9.183E-01  e=3.609E-07  Thermus thermophilus HB8
  1wx1-assembly1_B  TM=9.101E-01  e=5.311E-07  Thermus thermophilus HB8
  4hdr-assembly2_C  TM=8.917E-01  e=3.075E-05  Sporomusa ovata
  6b5f-assembly1_B  TM=8.974E-01  e=4.244E-05  Yersinia enterocolitica subsp. enterocolitica 8081
  6b5f-assembly1_A  TM=8.826E-01  e=9.195E-05  Yersinia enterocolitica subsp. enterocolitica 8081

Secondary structure (DSSP, 8-state):
-PPPPHHHHHHHHHHHHHHHHHHHHTSSS-TTTTTHHHHHHHHHHHHTT-SS------EEEEEEE--GGGGGT-SSS-THHHHHHHHHHHTT-SHHHHHHHHTTPEEEEEEEE--